Protein AF-A0A2P2IKT9-F1 (afdb_monomer_lite)

Secondary structure (DSSP, 8-state):
--EEEEPPTTSTT-EEEEPPSSHHHHHHHHHHHHHHHHTT-SHHHHHHHHHHHHHTTSS-----GGGS---PPP-----HHHHTTS-HHHHHT-----HHHHHHHHHHHH--

pLDDT: mean 77.77, std 17.7, range [42.5, 97.31]

Organism: Rhizophora mucronata (NCBI:txid61149)

Structure (mmCIF, N/CA/C/O backbone):
data_AF-A0A2P2IKT9-F1
#
_entry.id   AF-A0A2P2IKT9-F1
#
loop_
_atom_site.group_PDB
_atom_site.id
_atom_site.type_symbol
_atom_site.label_atom_id
_atom_site.label_alt_id
_atom_site.label_comp_id
_atom_site.label_asym_id
_atom_site.label_entity_id
_atom_site.label_seq_id
_atom_site.pdbx_PDB_ins_code
_atom_site.Cartn_x
_atom_site.Cartn_y
_atom_site.Cartn_z
_atom_site.occupancy
_atom_site.B_iso_or_equiv
_atom_site.auth_seq_id
_atom_site.auth_comp_id
_atom_site.auth_asym_id
_atom_site.auth_atom_id
_atom_site.pdbx_PDB_model_num
ATOM 1 N N . MET A 1 1 ? 3.582 -5.606 12.890 1.00 46.84 1 MET A N 1
ATOM 2 C CA . MET A 1 1 ? 4.263 -6.629 12.068 1.00 46.84 1 MET A CA 1
ATOM 3 C C . MET A 1 1 ? 3.972 -6.309 10.613 1.00 46.84 1 MET A C 1
ATOM 5 O O . MET A 1 1 ? 2.807 -6.094 10.301 1.00 46.84 1 MET A O 1
ATOM 9 N N . THR A 1 2 ? 5.001 -6.199 9.773 1.00 57.25 2 THR A N 1
ATOM 10 C CA . THR A 1 2 ? 4.856 -5.887 8.343 1.00 57.25 2 THR A CA 1
ATOM 11 C C . THR A 1 2 ? 5.034 -7.172 7.551 1.00 57.25 2 THR A C 1
ATOM 13 O O . THR A 1 2 ? 6.068 -7.821 7.686 1.00 57.25 2 THR A O 1
ATOM 16 N N . ASN A 1 3 ? 4.044 -7.542 6.741 1.00 68.06 3 ASN A N 1
ATOM 17 C CA . ASN A 1 3 ? 4.092 -8.760 5.930 1.00 68.06 3 ASN A CA 1
ATOM 18 C C . ASN A 1 3 ? 4.230 -8.399 4.449 1.00 68.06 3 ASN A C 1
ATOM 20 O O . ASN A 1 3 ? 3.572 -7.472 3.976 1.00 68.06 3 ASN A O 1
ATOM 24 N N . ILE A 1 4 ? 5.071 -9.135 3.718 1.00 63.81 4 ILE A N 1
ATOM 25 C CA . ILE A 1 4 ? 5.294 -8.939 2.281 1.00 63.81 4 ILE A CA 1
ATOM 26 C C . ILE A 1 4 ? 4.675 -10.113 1.523 1.00 63.81 4 ILE A C 1
ATOM 28 O O . ILE A 1 4 ? 5.053 -11.264 1.740 1.00 63.81 4 ILE A O 1
ATOM 32 N N . CYS A 1 5 ? 3.754 -9.828 0.603 1.00 60.28 5 CYS A N 1
ATOM 33 C CA . CYS A 1 5 ? 3.179 -10.829 -0.296 1.00 60.28 5 CYS A CA 1
ATOM 34 C C . CYS A 1 5 ? 3.709 -10.614 -1.719 1.00 60.28 5 CYS A C 1
ATOM 36 O O . CYS A 1 5 ? 3.640 -9.505 -2.253 1.00 60.28 5 CYS A O 1
ATOM 38 N N . ARG A 1 6 ? 4.229 -11.671 -2.355 1.00 60.66 6 ARG A N 1
ATOM 39 C CA . ARG A 1 6 ? 4.636 -11.631 -3.769 1.00 60.66 6 ARG A CA 1
ATOM 40 C C . ARG A 1 6 ? 3.408 -11.771 -4.672 1.00 60.66 6 ARG A C 1
ATOM 42 O O . ARG A 1 6 ? 2.562 -12.629 -4.429 1.00 60.66 6 ARG A O 1
ATOM 49 N N . GLY A 1 7 ? 3.316 -10.941 -5.711 1.00 56.41 7 GLY A N 1
ATOM 50 C CA . GLY A 1 7 ? 2.316 -11.094 -6.768 1.00 56.41 7 GLY A CA 1
ATOM 51 C C . GLY A 1 7 ? 2.558 -12.337 -7.638 1.00 56.41 7 GLY A C 1
ATOM 52 O O . GLY A 1 7 ? 3.581 -13.014 -7.526 1.00 56.41 7 GLY A O 1
ATOM 53 N N . LYS A 1 8 ? 1.611 -12.641 -8.537 1.00 53.19 8 LYS A N 1
ATOM 54 C CA . LYS A 1 8 ? 1.728 -13.737 -9.518 1.00 53.19 8 LYS A CA 1
ATOM 55 C C . LYS A 1 8 ? 2.963 -13.519 -10.410 1.00 53.19 8 LYS A C 1
ATOM 57 O O . LYS A 1 8 ? 3.242 -12.383 -10.782 1.00 53.19 8 LYS A O 1
ATOM 62 N N . ALA A 1 9 ? 3.659 -14.591 -10.802 1.00 46.22 9 ALA A N 1
ATOM 63 C CA . ALA A 1 9 ? 4.920 -14.531 -11.563 1.00 46.22 9 ALA A CA 1
ATOM 64 C C . ALA A 1 9 ? 4.856 -13.711 -12.874 1.00 46.22 9 ALA A C 1
ATOM 66 O O . ALA A 1 9 ? 5.869 -13.182 -13.313 1.00 46.22 9 ALA A O 1
ATOM 67 N N . ALA A 1 10 ? 3.667 -13.552 -13.465 1.00 50.34 10 ALA A N 1
ATOM 68 C CA . ALA A 1 10 ? 3.438 -12.744 -14.666 1.00 50.34 10 ALA A CA 1
ATOM 69 C C . ALA A 1 10 ? 3.323 -11.218 -14.411 1.00 50.34 10 ALA A C 1
ATOM 71 O O . ALA A 1 10 ? 3.292 -10.450 -15.364 1.00 50.34 10 ALA A O 1
ATOM 72 N N . ASN A 1 11 ? 3.273 -10.756 -13.153 1.00 52.78 11 ASN A N 1
ATOM 73 C CA . ASN A 1 11 ? 2.954 -9.364 -12.784 1.00 52.78 11 ASN A CA 1
ATOM 74 C C . ASN A 1 11 ? 4.194 -8.494 -12.478 1.00 52.78 11 ASN A C 1
ATOM 76 O O . ASN A 1 11 ? 4.187 -7.721 -11.515 1.00 52.78 11 ASN A O 1
ATOM 80 N N . HIS A 1 12 ? 5.260 -8.605 -13.276 1.00 54.81 12 HIS A N 1
ATOM 81 C CA . HIS A 1 12 ? 6.394 -7.662 -13.252 1.00 54.81 12 HIS A CA 1
ATOM 82 C C . HIS A 1 12 ? 7.010 -7.403 -11.856 1.00 54.81 12 HIS A C 1
ATOM 84 O O . HIS A 1 12 ? 7.216 -6.255 -11.473 1.00 54.81 12 HIS A O 1
ATOM 90 N N . SER A 1 13 ? 7.284 -8.451 -11.068 1.00 69.44 13 SER A N 1
ATOM 91 C CA . SER A 1 13 ? 7.922 -8.327 -9.739 1.00 69.44 13 SER A CA 1
ATOM 92 C C . SER A 1 13 ? 7.197 -7.392 -8.750 1.00 69.44 13 SER A C 1
ATOM 94 O O . SER A 1 13 ? 7.829 -6.749 -7.915 1.00 69.44 13 SER A O 1
ATOM 96 N N . THR A 1 14 ? 5.862 -7.318 -8.809 1.00 73.81 14 THR A N 1
ATOM 97 C CA . THR A 1 14 ? 5.066 -6.502 -7.873 1.00 73.81 14 THR A CA 1
ATOM 98 C C . THR A 1 14 ? 4.905 -7.196 -6.515 1.00 73.81 14 THR A C 1
ATOM 100 O O . THR A 1 14 ? 4.595 -8.390 -6.443 1.00 73.81 14 THR A O 1
ATOM 103 N N . MET A 1 15 ? 5.067 -6.438 -5.428 1.00 84.31 15 MET A N 1
ATOM 104 C CA . MET A 1 15 ? 4.873 -6.895 -4.047 1.00 84.31 15 MET A CA 1
ATOM 105 C C . MET A 1 15 ? 3.824 -6.045 -3.330 1.00 84.31 15 MET A C 1
ATOM 107 O O . MET A 1 15 ? 3.688 -4.854 -3.602 1.00 84.31 15 MET A O 1
ATOM 111 N N . VAL A 1 16 ? 3.106 -6.659 -2.391 1.00 85.19 16 VAL A N 1
ATOM 112 C CA . VAL A 1 16 ? 2.176 -5.976 -1.485 1.00 85.19 16 VAL A CA 1
ATOM 113 C C . VAL A 1 16 ? 2.807 -5.907 -0.106 1.00 85.19 16 VAL A C 1
ATOM 115 O O . VAL A 1 16 ? 3.275 -6.924 0.409 1.00 85.19 16 VAL A O 1
ATOM 118 N N . VAL A 1 17 ? 2.800 -4.716 0.487 1.00 88.62 17 VAL A N 1
ATOM 119 C CA . VAL A 1 17 ? 3.255 -4.482 1.858 1.00 88.62 17 VAL A CA 1
ATOM 120 C C . VAL A 1 17 ? 2.028 -4.294 2.742 1.00 88.62 17 VAL A C 1
ATOM 122 O O . VAL A 1 17 ? 1.289 -3.325 2.584 1.00 88.62 17 VAL A O 1
ATOM 125 N N . ASN A 1 18 ? 1.818 -5.222 3.671 1.00 87.88 18 ASN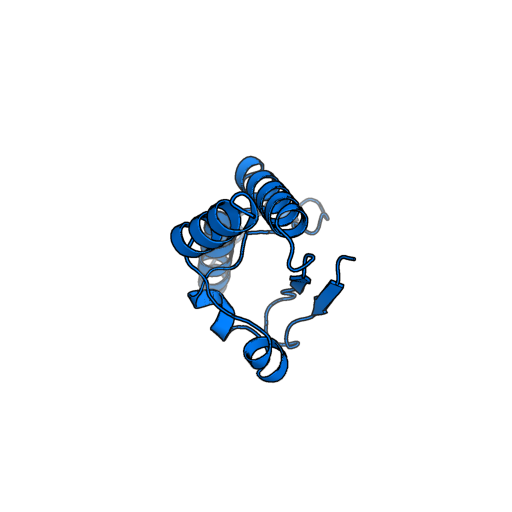 A N 1
ATOM 126 C CA . ASN A 1 18 ? 0.717 -5.174 4.625 1.00 87.88 18 ASN A CA 1
ATOM 127 C C . ASN A 1 18 ? 1.195 -4.550 5.936 1.00 87.88 18 ASN A C 1
ATOM 129 O O . ASN A 1 18 ? 2.114 -5.068 6.576 1.00 87.88 18 ASN A O 1
ATOM 133 N N . PHE A 1 19 ? 0.542 -3.463 6.337 1.00 90.62 19 PHE A N 1
ATOM 134 C CA . PHE A 1 19 ? 0.727 -2.806 7.631 1.00 90.62 19 PHE A CA 1
ATOM 135 C C . PHE A 1 19 ? -0.297 -3.326 8.648 1.00 90.62 19 PHE A C 1
ATOM 137 O O . PHE A 1 19 ? -1.262 -3.999 8.283 1.00 90.62 19 PHE A O 1
ATOM 144 N N . SER A 1 20 ? -0.102 -3.026 9.936 1.00 90.44 20 SER A N 1
ATOM 145 C CA . SER A 1 20 ? -1.112 -3.346 10.950 1.00 90.44 20 SER A CA 1
ATOM 146 C C . SER A 1 20 ? -2.426 -2.618 10.655 1.00 90.44 20 SER A C 1
ATOM 148 O O . SER A 1 20 ? -2.416 -1.457 10.254 1.00 90.44 20 SER A O 1
ATOM 150 N N . GLY A 1 21 ? -3.564 -3.276 10.899 1.00 88.00 21 GLY A N 1
ATOM 151 C CA . GLY A 1 21 ? -4.908 -2.693 10.763 1.00 88.00 21 GLY A CA 1
ATOM 152 C C . GLY A 1 21 ? -5.251 -1.681 11.864 1.00 88.00 21 GLY A C 1
ATOM 153 O O . GLY A 1 21 ? -6.329 -1.740 12.441 1.00 88.00 21 GLY A O 1
ATOM 154 N N . THR A 1 22 ? -4.310 -0.802 12.204 1.00 90.50 22 THR A N 1
ATOM 155 C CA . THR A 1 22 ? -4.382 0.208 13.267 1.00 90.50 22 THR A CA 1
ATOM 156 C C . THR A 1 22 ? -4.101 1.593 12.684 1.00 90.50 22 THR A C 1
ATOM 158 O O . THR A 1 22 ? -3.478 1.704 11.627 1.00 90.50 22 THR A O 1
ATOM 161 N N . PHE A 1 23 ? -4.470 2.669 13.389 1.00 90.25 23 PHE A N 1
ATOM 162 C CA . PHE A 1 23 ? -4.120 4.036 12.964 1.00 90.25 23 PHE A CA 1
ATOM 163 C C . PHE A 1 23 ? -2.608 4.244 12.825 1.00 90.25 23 PHE A C 1
ATOM 165 O O . PHE A 1 23 ? -2.155 4.878 11.876 1.00 90.25 23 PHE A O 1
ATOM 172 N N . SER A 1 24 ? -1.815 3.643 13.715 1.00 91.62 24 SER A N 1
ATOM 173 C CA . SER A 1 24 ? -0.354 3.639 13.593 1.00 91.62 24 SER A CA 1
ATOM 174 C C . SER A 1 24 ? 0.127 2.930 12.324 1.00 91.62 24 SER A C 1
ATOM 176 O O . SER A 1 24 ? 1.032 3.421 11.658 1.00 91.62 24 SER A O 1
ATOM 178 N N . GLY A 1 25 ? -0.502 1.816 11.939 1.00 93.69 25 GLY A N 1
ATOM 179 C CA . GLY A 1 25 ? -0.172 1.119 10.697 1.00 93.69 25 GLY A CA 1
ATOM 180 C C . GLY A 1 25 ? -0.515 1.939 9.455 1.00 93.69 25 GLY A C 1
ATOM 181 O O . GLY A 1 25 ? 0.270 1.962 8.508 1.00 93.69 25 GLY A O 1
ATOM 182 N N . LEU A 1 26 ? -1.632 2.673 9.480 1.00 93.12 26 LEU A N 1
ATOM 183 C CA . LEU A 1 26 ? -1.981 3.619 8.420 1.00 93.12 26 LEU A CA 1
ATOM 184 C C . LEU A 1 26 ? -0.960 4.761 8.316 1.00 93.12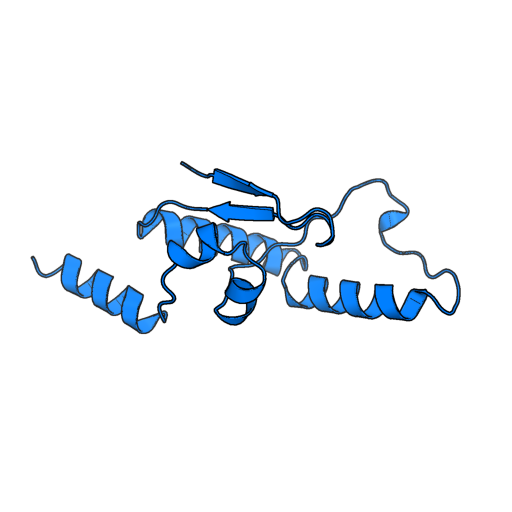 26 LEU A C 1
ATOM 186 O O . LEU A 1 26 ? -0.520 5.080 7.214 1.00 93.12 26 LEU A O 1
ATOM 190 N N . LEU A 1 27 ? -0.532 5.337 9.444 1.00 94.38 27 LEU A N 1
ATOM 191 C CA . LEU A 1 27 ? 0.472 6.403 9.460 1.00 94.38 27 LEU A CA 1
ATOM 192 C C . LEU A 1 27 ? 1.808 5.942 8.854 1.00 94.38 27 LEU A C 1
ATOM 194 O O . LEU A 1 27 ? 2.417 6.662 8.062 1.00 94.38 27 LEU A O 1
ATOM 198 N N . GLU A 1 28 ? 2.247 4.726 9.182 1.00 96.75 28 GLU A N 1
ATOM 199 C CA . GLU A 1 28 ? 3.453 4.128 8.601 1.00 96.75 28 GLU A CA 1
ATOM 200 C C . GLU A 1 28 ? 3.304 3.892 7.089 1.00 96.75 28 GLU A C 1
ATOM 202 O O . GLU A 1 28 ? 4.228 4.188 6.323 1.00 96.75 28 GLU A O 1
ATOM 207 N N . ALA A 1 29 ? 2.131 3.432 6.639 1.00 95.38 29 ALA A N 1
ATOM 208 C CA . ALA A 1 29 ? 1.823 3.265 5.220 1.00 95.38 29 ALA A CA 1
ATOM 209 C C . ALA A 1 29 ? 1.862 4.605 4.463 1.00 95.38 29 ALA A C 1
ATOM 211 O O . ALA A 1 29 ? 2.460 4.704 3.388 1.00 95.38 29 ALA A O 1
ATOM 212 N N . GLU A 1 30 ? 1.287 5.661 5.043 1.00 95.62 30 GLU A N 1
ATOM 213 C CA . GLU A 1 30 ? 1.346 7.013 4.487 1.00 95.62 30 GLU A CA 1
ATOM 214 C C . GLU A 1 30 ? 2.771 7.568 4.455 1.00 95.62 30 GLU A C 1
ATOM 216 O O . GLU A 1 30 ? 3.153 8.213 3.476 1.00 95.62 30 GLU A O 1
ATOM 221 N N . ARG A 1 31 ? 3.578 7.321 5.497 1.00 97.12 31 ARG A N 1
ATOM 222 C CA . ARG A 1 31 ? 4.985 7.743 5.529 1.00 97.12 31 ARG A CA 1
ATOM 223 C C . ARG A 1 31 ? 5.769 7.092 4.396 1.00 97.12 31 ARG A C 1
ATOM 225 O O . ARG A 1 31 ? 6.501 7.787 3.691 1.00 97.12 31 ARG A O 1
ATOM 232 N N . LEU A 1 32 ? 5.591 5.785 4.191 1.00 96.50 32 LEU A N 1
ATOM 233 C CA . LEU A 1 32 ? 6.247 5.067 3.100 1.00 96.50 32 LEU A CA 1
ATOM 234 C C . LEU A 1 32 ? 5.800 5.600 1.732 1.00 96.50 32 LEU A C 1
ATOM 236 O O . LEU A 1 32 ? 6.632 5.848 0.863 1.00 96.50 32 LEU A O 1
ATOM 240 N N . HIS A 1 33 ? 4.503 5.847 1.549 1.00 96.69 33 HIS A N 1
ATOM 241 C CA . HIS A 1 33 ? 3.984 6.447 0.322 1.00 96.69 33 HIS A CA 1
ATOM 242 C C . HIS A 1 33 ? 4.604 7.823 0.034 1.00 96.69 33 HIS A C 1
ATOM 244 O O . HIS A 1 33 ? 5.097 8.053 -1.072 1.00 96.69 33 HIS A O 1
ATOM 250 N N . LYS A 1 34 ? 4.624 8.718 1.031 1.00 97.31 34 LYS A N 1
ATOM 251 C CA . LYS A 1 34 ? 5.225 10.057 0.917 1.00 97.31 34 LYS A CA 1
ATOM 252 C C . LYS A 1 34 ? 6.710 9.975 0.572 1.00 97.31 34 LYS A C 1
ATOM 254 O O . LYS A 1 34 ? 7.172 10.753 -0.256 1.00 97.31 34 LYS A O 1
ATOM 259 N N . HIS A 1 35 ? 7.436 9.015 1.147 1.00 97.06 35 HIS A N 1
ATOM 260 C CA . HIS A 1 35 ? 8.841 8.781 0.824 1.00 97.06 35 HIS A CA 1
ATOM 261 C C . HIS A 1 35 ? 9.043 8.468 -0.666 1.00 97.06 35 HIS A C 1
ATOM 263 O O . HIS A 1 35 ? 9.865 9.110 -1.315 1.00 97.06 35 HIS A O 1
ATOM 269 N N . TYR A 1 36 ? 8.269 7.547 -1.244 1.00 96.56 36 TYR A N 1
ATOM 270 C CA . TYR A 1 36 ? 8.389 7.235 -2.672 1.00 96.56 36 TYR A CA 1
ATOM 271 C C . TYR A 1 36 ? 7.992 8.405 -3.577 1.00 96.56 36 TYR A C 1
ATOM 273 O O . TYR A 1 36 ? 8.694 8.690 -4.547 1.00 96.56 36 TYR A O 1
ATOM 281 N N . VAL A 1 37 ? 6.914 9.122 -3.248 1.00 96.06 37 VAL A N 1
ATOM 282 C CA . VAL A 1 37 ? 6.490 10.309 -4.012 1.00 96.06 37 VAL A CA 1
ATOM 283 C C . VAL A 1 37 ? 7.561 11.403 -3.973 1.00 96.06 37 VAL A C 1
ATOM 285 O O . VAL A 1 37 ? 7.912 11.946 -5.018 1.00 96.06 37 VAL A O 1
ATOM 288 N N . ALA A 1 38 ? 8.143 11.684 -2.803 1.00 96.12 38 ALA A N 1
ATOM 289 C CA . ALA A 1 38 ? 9.192 12.695 -2.650 1.00 96.12 38 ALA A CA 1
ATOM 290 C C . ALA A 1 38 ? 10.448 12.383 -3.483 1.00 96.12 38 ALA A C 1
ATOM 292 O O . ALA A 1 38 ? 11.110 13.296 -3.972 1.00 96.12 38 ALA A O 1
ATOM 293 N N . ASN A 1 39 ? 10.744 11.098 -3.694 1.00 94.75 39 ASN A N 1
ATOM 294 C CA . ASN A 1 39 ? 11.879 10.642 -4.493 1.00 94.75 39 ASN A CA 1
ATOM 295 C C . ASN A 1 39 ? 11.561 10.472 -5.990 1.00 94.75 39 ASN A C 1
ATOM 297 O O . ASN A 1 39 ? 12.413 9.988 -6.729 1.00 94.75 39 ASN A O 1
ATOM 301 N N . LYS A 1 40 ? 10.367 10.867 -6.465 1.00 95.19 40 LYS A N 1
ATOM 302 C CA . LYS A 1 40 ? 9.908 10.636 -7.855 1.00 95.19 40 LYS A CA 1
ATOM 303 C C . LYS A 1 40 ? 9.885 9.149 -8.229 1.00 95.19 40 LYS A C 1
ATOM 305 O O . LYS A 1 40 ? 10.166 8.758 -9.360 1.00 95.19 40 LYS A O 1
ATOM 310 N N . LEU A 1 41 ? 9.555 8.312 -7.253 1.00 94.31 41 LEU A N 1
ATOM 311 C CA . LEU A 1 41 ? 9.420 6.861 -7.376 1.00 94.31 41 LEU A CA 1
ATOM 312 C C . LEU A 1 41 ? 7.989 6.419 -7.030 1.00 94.31 41 LEU A C 1
ATOM 314 O O . LEU A 1 41 ? 7.761 5.307 -6.553 1.00 94.31 41 LEU A O 1
ATOM 318 N N . GLY A 1 42 ? 7.018 7.310 -7.244 1.00 94.00 42 GLY A N 1
ATOM 319 C CA . GLY A 1 42 ? 5.608 7.089 -6.967 1.00 94.00 42 GLY A CA 1
ATOM 320 C C . GLY A 1 42 ? 4.865 6.373 -8.098 1.00 94.00 42 GLY A C 1
ATOM 321 O O . GLY A 1 42 ? 5.433 5.875 -9.074 1.00 94.00 42 GLY A O 1
ATOM 322 N N . ARG A 1 43 ? 3.533 6.328 -7.963 1.00 92.12 43 ARG A N 1
ATOM 323 C CA . ARG A 1 43 ? 2.634 5.684 -8.935 1.00 92.12 43 ARG A CA 1
ATOM 324 C C . ARG A 1 43 ? 2.728 6.314 -10.326 1.00 92.12 43 ARG A C 1
ATOM 326 O O . ARG A 1 43 ? 2.719 5.582 -11.311 1.00 92.12 43 ARG A O 1
ATOM 333 N N . ALA A 1 44 ? 2.778 7.644 -10.411 1.00 92.25 44 ALA A N 1
ATOM 334 C CA . ALA A 1 44 ? 2.775 8.359 -11.687 1.00 92.25 44 ALA A CA 1
ATOM 335 C C . ALA A 1 44 ? 4.026 8.016 -12.510 1.00 92.25 44 ALA A C 1
ATOM 337 O O . ALA A 1 44 ? 3.956 7.770 -13.714 1.00 92.25 44 ALA A O 1
ATOM 338 N N . GLU A 1 45 ? 5.167 7.923 -11.836 1.00 91.94 45 GLU A N 1
ATOM 339 C CA . GLU A 1 45 ? 6.455 7.589 -12.424 1.00 91.94 45 GLU A CA 1
ATOM 340 C C . GLU A 1 45 ? 6.515 6.117 -12.820 1.00 91.94 45 GLU A C 1
ATOM 342 O O . GLU A 1 45 ? 6.959 5.804 -13.926 1.00 91.94 45 GLU A O 1
ATOM 347 N N . PHE A 1 46 ? 5.971 5.226 -11.984 1.00 87.69 46 PH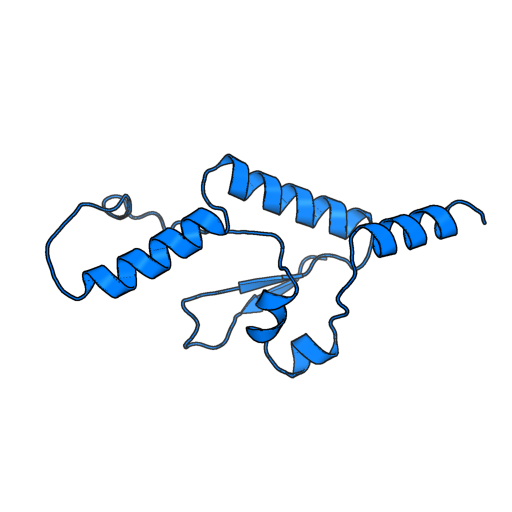E A N 1
ATOM 348 C CA . PHE A 1 46 ? 5.807 3.816 -12.329 1.00 87.69 46 PHE A CA 1
ATOM 349 C C . PHE A 1 46 ? 4.940 3.623 -13.583 1.00 87.69 46 PHE A C 1
ATOM 351 O O . PHE A 1 46 ? 5.311 2.882 -14.493 1.00 87.69 46 PHE A O 1
ATOM 358 N N . GLN A 1 47 ? 3.804 4.321 -13.674 1.00 87.25 47 GLN A N 1
ATOM 359 C CA . GLN A 1 47 ? 2.913 4.247 -14.834 1.00 87.25 47 GLN A CA 1
ATOM 360 C C . GLN A 1 47 ? 3.585 4.780 -16.102 1.00 87.25 47 GLN A C 1
ATOM 362 O O . GLN A 1 47 ? 3.529 4.123 -17.140 1.00 87.25 47 GLN A O 1
ATOM 367 N N . LYS A 1 48 ? 4.280 5.922 -16.023 1.00 85.88 48 LYS A N 1
ATOM 368 C CA . LYS A 1 48 ? 5.039 6.475 -17.153 1.00 85.88 48 LYS A CA 1
ATOM 369 C C . LYS A 1 48 ? 6.124 5.509 -17.629 1.00 85.88 48 LYS A C 1
ATOM 371 O O . LYS A 1 48 ? 6.274 5.307 -18.832 1.00 85.88 48 LYS A O 1
ATOM 376 N N . PHE A 1 49 ? 6.854 4.889 -16.702 1.00 80.56 49 PHE A N 1
ATOM 377 C CA . PHE A 1 49 ? 7.856 3.879 -17.034 1.00 80.56 49 PHE A CA 1
ATOM 378 C C . PHE A 1 49 ? 7.228 2.663 -17.722 1.00 80.56 49 PHE A C 1
ATOM 380 O O . PHE A 1 49 ? 7.712 2.247 -18.771 1.00 80.56 49 PHE A O 1
ATOM 387 N N . SER A 1 50 ? 6.131 2.133 -17.177 1.00 73.56 50 SER A N 1
ATOM 388 C CA . SER A 1 50 ? 5.443 0.966 -17.736 1.00 73.56 50 SER A CA 1
ATOM 389 C C . SER A 1 50 ? 4.854 1.226 -19.127 1.00 73.56 50 SER A C 1
ATOM 391 O O . SER A 1 50 ? 4.848 0.327 -19.963 1.00 73.56 50 SER A O 1
ATOM 393 N N . LEU A 1 51 ? 4.358 2.439 -19.390 1.00 73.31 51 LEU A N 1
ATOM 394 C CA . LEU A 1 51 ? 3.865 2.832 -20.714 1.00 73.31 51 LEU A CA 1
ATOM 395 C C . LEU A 1 51 ? 5.023 2.943 -21.710 1.00 73.31 51 LEU A C 1
ATOM 397 O O . LEU A 1 51 ? 4.988 2.342 -22.783 1.00 73.31 51 LEU A O 1
ATOM 401 N N . ASN A 1 52 ? 6.092 3.641 -21.325 1.00 67.88 52 ASN A N 1
ATOM 402 C CA . ASN A 1 52 ? 7.264 3.809 -22.175 1.00 67.88 52 ASN A CA 1
ATOM 403 C C . ASN A 1 52 ? 7.953 2.472 -22.476 1.00 67.88 52 ASN A C 1
ATOM 405 O O . ASN A 1 52 ? 8.376 2.256 -23.606 1.00 67.88 52 ASN A O 1
ATOM 409 N N . SER A 1 53 ? 8.052 1.553 -21.513 1.00 62.00 53 SER A N 1
ATOM 410 C CA . SER A 1 53 ? 8.666 0.240 -21.742 1.00 62.00 53 SER A CA 1
ATOM 411 C C . SER A 1 53 ? 7.880 -0.599 -22.754 1.00 62.00 53 SER A C 1
ATOM 413 O O . SER A 1 53 ? 8.496 -1.261 -23.586 1.00 62.00 53 SER A O 1
ATOM 415 N N . SER A 1 54 ? 6.545 -0.511 -22.759 1.00 56.66 54 SER A N 1
ATOM 416 C CA . SER A 1 54 ? 5.713 -1.182 -23.767 1.00 56.66 54 SER A CA 1
ATOM 417 C C . SER A 1 54 ? 5.903 -0.611 -25.183 1.00 56.66 54 SER A C 1
ATOM 419 O O . SER A 1 54 ? 5.954 -1.373 -26.150 1.00 56.66 54 SER A O 1
ATOM 421 N N . MET A 1 55 ? 6.123 0.706 -25.306 1.00 53.16 55 MET A N 1
ATOM 422 C CA . MET A 1 55 ? 6.432 1.385 -26.576 1.00 53.16 55 MET A CA 1
ATOM 423 C C . MET A 1 55 ? 7.867 1.145 -27.074 1.00 53.16 55 MET A C 1
ATOM 425 O O . MET A 1 55 ? 8.115 1.119 -28.278 1.00 53.16 55 MET A O 1
ATOM 429 N N . ARG A 1 56 ? 8.828 0.934 -26.167 1.00 50.03 56 ARG A N 1
ATOM 430 C CA . ARG A 1 56 ? 10.250 0.718 -26.500 1.00 50.03 56 ARG A CA 1
ATOM 431 C C . ARG A 1 56 ? 10.564 -0.635 -27.139 1.00 50.03 56 ARG A C 1
ATOM 433 O O . ARG A 1 56 ? 11.712 -0.873 -27.500 1.00 50.03 56 ARG A O 1
ATOM 440 N N . SER A 1 57 ? 9.564 -1.488 -27.343 1.00 50.44 57 SER A N 1
ATOM 441 C CA . SER A 1 57 ? 9.696 -2.687 -28.176 1.00 50.44 57 SER A CA 1
ATOM 442 C C . SER A 1 57 ? 9.924 -2.375 -29.666 1.00 50.44 57 SER A C 1
ATOM 444 O O . SER A 1 57 ? 10.226 -3.296 -30.416 1.00 50.44 57 SER A O 1
ATOM 446 N N . SER A 1 58 ? 9.799 -1.108 -30.101 1.00 50.41 58 SER A N 1
ATOM 447 C CA . SER A 1 58 ? 9.818 -0.754 -31.530 1.00 50.41 58 SER A CA 1
ATOM 448 C C . SER A 1 58 ? 10.957 0.152 -32.021 1.00 50.41 58 SER A C 1
ATOM 450 O O . SER A 1 58 ? 11.173 0.163 -33.226 1.00 50.41 58 SER A O 1
ATOM 452 N N . GLN A 1 59 ? 11.717 0.883 -31.190 1.00 43.28 59 GLN A N 1
ATOM 453 C CA . GLN A 1 59 ? 12.892 1.626 -31.694 1.00 43.28 59 GLN A CA 1
ATOM 454 C C . GLN A 1 59 ? 13.815 2.184 -30.597 1.00 43.28 59 GLN A C 1
ATOM 456 O O . GLN A 1 59 ? 13.369 2.827 -29.651 1.00 43.28 59 GLN A O 1
ATOM 461 N N . GLU A 1 60 ? 15.105 1.911 -30.805 1.00 44.59 60 GLU A N 1
ATOM 462 C CA . GLU A 1 60 ? 16.338 2.591 -30.387 1.00 44.59 60 GLU A CA 1
ATOM 463 C C . GLU A 1 60 ? 16.600 3.043 -28.933 1.00 44.59 60 GLU A C 1
ATOM 465 O O . GLU A 1 60 ? 15.789 3.530 -28.145 1.00 44.59 60 GLU A O 1
ATOM 470 N N . THR A 1 61 ? 17.871 2.842 -28.603 1.00 47.38 61 THR A N 1
ATOM 471 C CA . THR A 1 61 ? 18.632 3.163 -27.402 1.00 47.38 61 THR A CA 1
ATOM 472 C C . THR A 1 61 ? 18.472 4.614 -26.951 1.00 47.38 61 THR A C 1
ATOM 474 O O . THR A 1 61 ? 19.196 5.500 -27.390 1.00 47.38 61 THR A O 1
ATOM 477 N N . GLN A 1 62 ? 17.591 4.851 -25.981 1.00 42.50 62 GLN A N 1
ATOM 478 C CA . GLN A 1 62 ? 17.777 5.944 -25.030 1.00 42.50 62 GLN A CA 1
ATOM 479 C C . GLN A 1 62 ? 18.126 5.377 -23.659 1.00 42.50 62 GLN A C 1
ATOM 481 O O . GLN A 1 62 ? 17.418 4.528 -23.101 1.00 42.50 62 GLN A O 1
ATOM 486 N N . SER A 1 63 ? 19.274 5.825 -23.171 1.00 45.22 63 SER A N 1
ATOM 487 C CA . SER A 1 63 ? 19.903 5.479 -21.908 1.00 45.22 63 SER A CA 1
ATOM 488 C C . SER A 1 63 ? 18.928 5.743 -20.765 1.00 45.22 63 SER A C 1
ATOM 490 O O . SER A 1 63 ? 18.626 6.882 -20.413 1.00 45.22 63 SER A O 1
A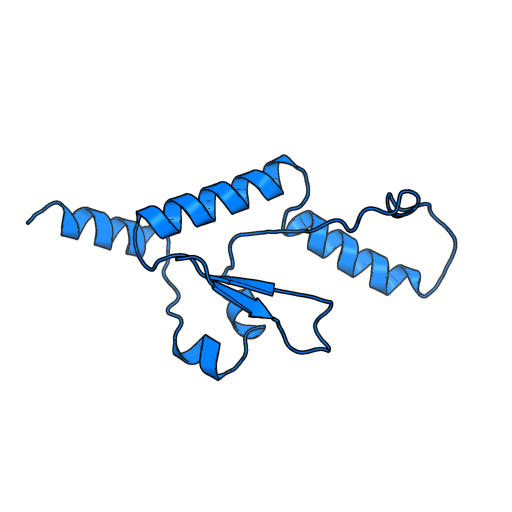TOM 492 N N . THR A 1 64 ? 18.376 4.672 -20.209 1.00 47.47 64 THR A N 1
ATOM 493 C CA . THR A 1 64 ? 17.673 4.721 -18.929 1.00 47.47 64 THR A CA 1
ATOM 494 C C . THR A 1 64 ? 18.696 4.846 -17.800 1.00 47.47 64 THR A C 1
ATOM 496 O O . THR A 1 64 ? 19.826 4.391 -17.967 1.00 47.47 64 THR A O 1
ATOM 499 N N . PRO A 1 65 ? 18.308 5.346 -16.615 1.00 47.47 65 PRO A N 1
ATOM 500 C CA . PRO A 1 65 ? 19.156 5.325 -15.414 1.00 47.47 65 PRO A CA 1
ATOM 501 C C . PRO A 1 65 ? 19.726 3.935 -15.057 1.00 47.47 65 PRO A C 1
ATOM 503 O O . PRO A 1 65 ? 20.653 3.841 -14.263 1.00 47.47 65 PRO A O 1
ATOM 506 N N . ALA A 1 66 ? 19.194 2.874 -15.676 1.00 46.62 66 ALA A N 1
ATOM 507 C CA . ALA A 1 66 ? 19.648 1.487 -15.611 1.00 46.62 66 ALA A CA 1
ATOM 508 C C . ALA A 1 66 ? 21.067 1.218 -16.157 1.00 46.62 66 ALA A C 1
ATOM 510 O O . ALA A 1 66 ? 21.524 0.084 -16.066 1.00 46.62 66 ALA A O 1
ATOM 511 N N . ASP A 1 67 ? 21.775 2.219 -16.692 1.00 45.56 67 ASP A N 1
ATOM 512 C CA . ASP A 1 67 ? 23.210 2.090 -17.014 1.00 45.56 67 ASP A CA 1
ATOM 513 C C . ASP A 1 67 ? 24.104 2.085 -15.751 1.00 45.56 67 ASP A C 1
ATOM 515 O O . ASP A 1 67 ? 25.322 1.936 -15.804 1.00 45.56 67 ASP A O 1
ATOM 519 N N . LYS A 1 68 ? 23.490 2.216 -14.570 1.00 45.75 68 LYS A N 1
ATOM 520 C CA . LYS A 1 68 ? 24.087 1.900 -13.272 1.00 45.75 68 LYS A CA 1
ATOM 521 C C . LYS A 1 68 ? 23.242 0.796 -12.648 1.00 45.75 68 LYS A C 1
ATOM 523 O O . LYS A 1 68 ? 22.035 0.962 -12.525 1.00 45.75 68 LYS A O 1
ATOM 528 N N . GLY A 1 69 ? 23.864 -0.334 -12.308 1.00 49.00 69 GLY A N 1
ATOM 529 C CA . GLY A 1 69 ? 23.235 -1.604 -11.912 1.00 49.00 69 GLY A CA 1
ATOM 530 C C . GLY A 1 69 ? 22.401 -1.622 -10.619 1.00 49.00 69 GLY A C 1
ATOM 531 O O . GLY A 1 69 ? 22.449 -2.606 -9.887 1.00 49.00 69 GLY A O 1
ATOM 532 N N . GLU A 1 70 ? 21.634 -0.575 -10.325 1.00 57.91 70 GLU A N 1
ATOM 533 C CA . GLU A 1 70 ? 20.730 -0.489 -9.182 1.00 57.91 70 GLU A CA 1
ATOM 534 C C . GLU A 1 70 ? 19.286 -0.786 -9.613 1.00 57.91 70 GLU A C 1
ATOM 536 O O . GLU A 1 70 ? 18.700 -0.111 -10.463 1.00 57.91 70 GLU A O 1
ATOM 541 N N . SER A 1 71 ? 18.682 -1.813 -9.012 1.00 71.06 71 SER A N 1
ATOM 542 C CA . SER A 1 71 ? 17.260 -2.108 -9.184 1.00 71.06 71 SER A CA 1
ATOM 543 C C . SER A 1 71 ? 16.417 -1.025 -8.501 1.00 71.06 71 SER A C 1
ATOM 545 O O . SER A 1 71 ? 16.318 -0.994 -7.274 1.00 71.06 71 SER A O 1
ATOM 547 N N . ILE A 1 72 ? 15.801 -0.142 -9.287 1.00 82.12 72 ILE A N 1
ATOM 548 C CA . ILE A 1 72 ? 14.917 0.913 -8.778 1.00 82.12 72 ILE A CA 1
ATOM 549 C C . ILE A 1 72 ? 13.575 0.305 -8.354 1.00 82.12 72 ILE A C 1
ATOM 551 O O . ILE A 1 72 ? 12.923 -0.389 -9.137 1.00 82.12 72 ILE A O 1
ATOM 555 N N . LEU A 1 73 ? 13.138 0.604 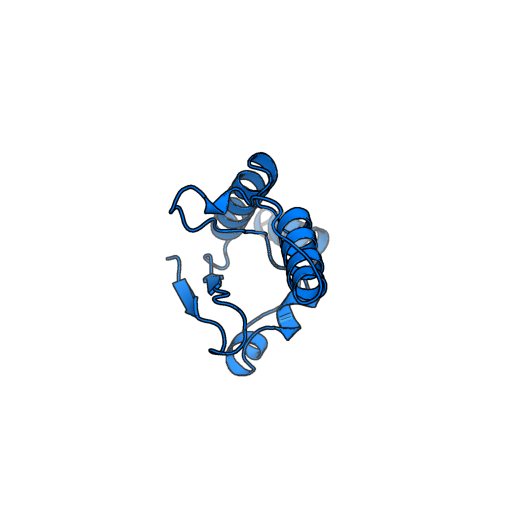-7.128 1.00 88.81 73 LEU A N 1
ATOM 556 C CA . LEU A 1 73 ? 11.821 0.222 -6.623 1.00 88.81 73 LEU A CA 1
ATOM 557 C C . LEU A 1 73 ? 10.876 1.427 -6.640 1.00 88.81 73 LEU A C 1
ATOM 559 O O . LEU A 1 73 ? 11.208 2.492 -6.125 1.00 88.81 73 LEU A O 1
ATOM 563 N N . TYR A 1 74 ? 9.681 1.225 -7.187 1.00 91.56 74 TYR A N 1
ATOM 564 C CA . TYR A 1 74 ? 8.586 2.188 -7.129 1.00 91.56 74 TYR A CA 1
ATOM 565 C C . TYR A 1 74 ? 7.586 1.770 -6.052 1.00 91.56 74 TYR A C 1
ATOM 567 O O . TYR A 1 74 ? 7.329 0.577 -5.877 1.00 91.56 74 TYR A O 1
ATOM 575 N N . GLY A 1 75 ? 6.989 2.736 -5.355 1.00 93.00 75 GLY A N 1
ATOM 576 C CA . GLY A 1 75 ? 6.060 2.456 -4.263 1.00 93.00 75 GLY A CA 1
ATOM 577 C C . GLY A 1 75 ? 4.973 3.512 -4.106 1.00 93.00 75 GLY A C 1
ATOM 578 O O . GLY A 1 75 ? 5.159 4.694 -4.386 1.00 93.00 75 GLY A O 1
ATOM 579 N N . TYR A 1 76 ? 3.788 3.081 -3.685 1.00 95.12 76 TYR A N 1
ATOM 580 C CA . TYR A 1 76 ? 2.640 3.957 -3.469 1.00 95.12 76 TYR A CA 1
ATOM 581 C C . TYR A 1 76 ? 1.611 3.295 -2.548 1.00 95.12 76 TYR A C 1
ATOM 583 O O . TYR A 1 76 ? 1.590 2.072 -2.412 1.00 95.12 76 TYR A O 1
ATOM 591 N N . LEU A 1 77 ? 0.754 4.107 -1.921 1.00 94.69 77 LEU A N 1
ATOM 592 C CA . LEU A 1 77 ? -0.390 3.601 -1.168 1.00 94.69 77 LEU A CA 1
ATOM 593 C C . LEU A 1 77 ? -1.439 3.052 -2.144 1.00 94.69 77 LEU A C 1
ATOM 595 O O . LEU A 1 77 ? -1.835 3.749 -3.081 1.00 94.69 77 LEU A O 1
ATOM 599 N N . GLY A 1 78 ? -1.871 1.807 -1.936 1.00 90.88 78 GLY A N 1
ATOM 600 C CA . GLY A 1 78 ? -2.860 1.159 -2.797 1.00 90.88 78 GLY A CA 1
ATOM 601 C C . GLY A 1 78 ? -4.212 1.873 -2.765 1.00 90.88 78 GLY A C 1
ATOM 602 O O . GLY A 1 78 ? -4.680 2.276 -1.702 1.00 90.88 78 GLY A O 1
ATOM 603 N N . ILE A 1 79 ? -4.848 2.007 -3.930 1.00 91.75 79 ILE A N 1
ATOM 604 C CA . ILE A 1 79 ? -6.218 2.529 -4.063 1.00 91.75 79 ILE A CA 1
ATOM 605 C C . ILE A 1 79 ? -7.176 1.413 -4.490 1.00 91.75 79 ILE A C 1
ATOM 607 O O . ILE A 1 79 ? -6.748 0.314 -4.840 1.00 91.75 79 ILE A O 1
ATOM 611 N N . ALA A 1 80 ? -8.479 1.707 -4.527 1.00 90.81 80 ALA A N 1
ATOM 612 C CA . ALA A 1 80 ? -9.514 0.740 -4.907 1.00 90.81 80 ALA A CA 1
ATOM 613 C C . ALA A 1 80 ? -9.203 0.004 -6.228 1.00 90.81 80 ALA A C 1
ATOM 615 O O . ALA A 1 80 ? -9.304 -1.216 -6.287 1.00 90.81 80 ALA A O 1
ATOM 616 N N . GLY A 1 81 ? -8.725 0.719 -7.253 1.00 88.19 81 GLY A N 1
ATOM 617 C CA . GLY A 1 81 ? -8.357 0.125 -8.546 1.00 88.19 81 GLY A CA 1
ATOM 618 C C . GLY A 1 81 ? -7.130 -0.799 -8.525 1.00 88.19 81 GLY A C 1
ATOM 619 O O . GLY A 1 81 ? -6.859 -1.480 -9.510 1.00 88.19 81 GLY A O 1
ATOM 620 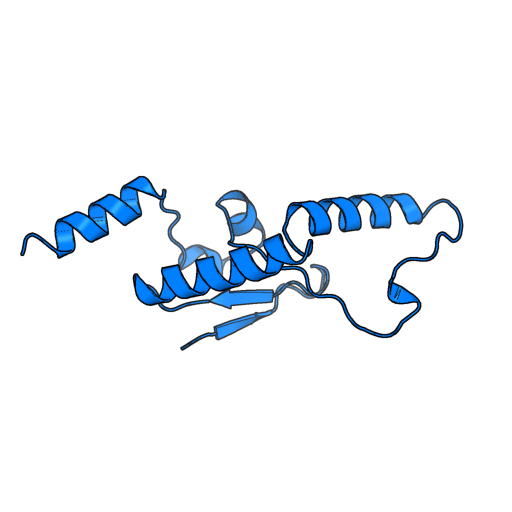N N . ASP A 1 82 ? -6.362 -0.842 -7.435 1.00 87.06 82 ASP A N 1
ATOM 621 C CA . ASP A 1 82 ? -5.254 -1.792 -7.283 1.00 87.06 82 ASP A CA 1
ATOM 622 C C . ASP A 1 82 ? -5.691 -3.096 -6.621 1.00 87.06 82 ASP A C 1
ATOM 624 O O . ASP A 1 82 ? -4.997 -4.104 -6.760 1.00 87.06 82 ASP A O 1
ATOM 628 N N . LEU A 1 83 ? -6.860 -3.107 -5.966 1.00 85.88 83 LEU A N 1
ATOM 629 C CA . LEU A 1 83 ? -7.430 -4.313 -5.373 1.00 85.88 83 LEU A CA 1
ATOM 630 C C . LEU A 1 83 ? -7.591 -5.409 -6.428 1.00 85.88 83 LEU A C 1
ATOM 632 O O . LEU A 1 83 ? -7.347 -6.579 -6.143 1.00 85.88 83 LEU A O 1
ATOM 636 N N . ASP A 1 84 ? -7.897 -5.029 -7.673 1.00 84.38 84 ASP A N 1
ATOM 637 C CA . ASP A 1 84 ? -8.072 -5.974 -8.769 1.00 84.38 84 ASP A CA 1
ATOM 638 C C . ASP A 1 84 ? -6.821 -6.770 -9.135 1.00 84.38 84 ASP A C 1
ATOM 640 O O . ASP A 1 84 ? -6.932 -7.886 -9.648 1.00 84.38 84 ASP A O 1
ATOM 644 N N . LYS A 1 85 ? -5.645 -6.245 -8.786 1.00 81.38 85 LYS A N 1
ATOM 645 C CA . LYS A 1 85 ? -4.341 -6.853 -9.063 1.00 81.38 85 LYS A CA 1
ATOM 646 C C . LYS A 1 85 ? -3.949 -7.912 -8.029 1.00 81.38 85 LYS A C 1
ATOM 648 O O . LYS A 1 85 ? -2.976 -8.637 -8.243 1.00 81.38 85 LYS A O 1
ATOM 653 N N . LEU A 1 86 ? -4.673 -7.993 -6.909 1.00 80.62 86 LEU A N 1
ATOM 654 C CA . LEU A 1 86 ? -4.394 -8.940 -5.831 1.00 80.62 86 LEU A CA 1
ATOM 655 C C . LEU A 1 86 ? -4.950 -10.337 -6.139 1.00 80.62 86 LEU A C 1
ATOM 657 O O . LEU A 1 86 ? -5.864 -10.507 -6.945 1.00 80.62 86 LEU A O 1
ATOM 661 N N . GLY A 1 87 ? -4.408 -11.360 -5.475 1.00 79.94 87 GLY A N 1
ATOM 662 C CA . GLY A 1 87 ? -4.975 -12.710 -5.519 1.00 79.94 87 GLY A CA 1
ATOM 663 C C . GLY A 1 87 ? -6.347 -12.772 -4.837 1.00 79.94 87 GLY A C 1
ATOM 664 O O . GLY A 1 87 ? -6.600 -12.021 -3.899 1.00 79.94 87 GLY A O 1
ATOM 665 N N . ILE A 1 88 ? -7.221 -13.682 -5.287 1.00 80.88 88 ILE A N 1
ATOM 666 C CA . ILE A 1 88 ? -8.612 -13.821 -4.804 1.00 80.88 88 ILE A CA 1
ATOM 667 C C . ILE A 1 88 ? -8.681 -13.926 -3.273 1.00 80.88 88 ILE A C 1
ATOM 669 O O . ILE A 1 88 ? -9.469 -13.223 -2.647 1.00 80.88 88 ILE A O 1
ATOM 673 N N . GLU A 1 89 ? -7.825 -14.747 -2.666 1.00 81.56 89 GLU A N 1
ATOM 674 C CA . GLU A 1 89 ? -7.809 -14.935 -1.209 1.00 81.56 89 GLU A CA 1
ATOM 675 C C . GLU A 1 89 ? -7.386 -13.671 -0.454 1.00 81.56 89 GLU A C 1
ATOM 677 O O . GLU A 1 89 ? -7.972 -13.343 0.573 1.00 81.56 89 GLU A O 1
ATOM 682 N N . THR A 1 90 ? -6.437 -12.901 -0.994 1.00 78.88 90 THR A N 1
ATOM 683 C CA . THR A 1 90 ? -6.060 -11.603 -0.420 1.00 78.88 90 THR A CA 1
ATOM 684 C C . THR A 1 90 ? -7.205 -10.603 -0.548 1.00 78.88 90 THR A C 1
ATOM 686 O O . THR A 1 90 ? -7.521 -9.928 0.424 1.00 78.88 90 THR A O 1
ATOM 689 N N . LYS A 1 91 ? -7.883 -10.546 -1.706 1.00 82.69 91 LYS A N 1
ATOM 690 C CA . LYS A 1 91 ? -9.025 -9.638 -1.917 1.00 82.69 91 LYS A CA 1
ATOM 691 C C . LYS A 1 91 ? -10.140 -9.868 -0.896 1.00 82.69 91 LYS A C 1
ATOM 693 O O . LYS A 1 91 ? -10.683 -8.898 -0.382 1.00 82.69 91 LYS A O 1
ATOM 698 N N . LYS A 1 92 ? -10.453 -11.130 -0.572 1.00 85.81 92 LYS A N 1
ATOM 699 C CA . LYS A 1 92 ? -11.492 -11.496 0.414 1.00 85.81 92 LYS A CA 1
ATOM 700 C C . LYS A 1 92 ? -11.225 -10.942 1.817 1.00 85.81 92 LYS A C 1
ATOM 702 O O . LYS A 1 92 ? -12.163 -10.786 2.589 1.00 85.81 92 LYS A O 1
ATOM 707 N N . GLN A 1 93 ? -9.965 -10.670 2.152 1.00 82.44 93 GLN A N 1
ATOM 708 C CA . GLN A 1 93 ? -9.556 -10.154 3.460 1.00 82.44 93 GLN A CA 1
ATOM 709 C C . GLN A 1 93 ? -9.431 -8.623 3.489 1.00 82.44 93 GLN A C 1
ATOM 711 O O . GLN A 1 93 ? -9.092 -8.055 4.526 1.00 82.44 93 GLN A O 1
ATOM 716 N N . CYS A 1 94 ? -9.683 -7.939 2.371 1.00 84.00 94 CYS A N 1
ATOM 717 C CA . CYS A 1 94 ? -9.540 -6.493 2.262 1.00 84.00 94 CYS A CA 1
ATOM 718 C C . CYS A 1 94 ? -10.898 -5.787 2.311 1.00 84.00 94 CYS A C 1
ATOM 720 O O . CYS A 1 94 ? -11.867 -6.221 1.694 1.00 84.00 94 CYS A O 1
ATOM 722 N N . VAL A 1 95 ? -10.937 -4.633 2.980 1.00 87.75 95 VAL A N 1
ATOM 723 C CA . VAL A 1 95 ? -12.073 -3.703 2.954 1.00 87.75 95 VAL A CA 1
ATOM 724 C C . VAL A 1 95 ? -11.574 -2.361 2.438 1.00 87.75 95 VAL A C 1
ATOM 726 O O . VAL A 1 95 ? -10.585 -1.829 2.940 1.00 87.75 95 VAL A O 1
ATOM 729 N N . VAL A 1 96 ? -12.257 -1.811 1.436 1.00 90.75 96 VAL A N 1
ATOM 730 C CA . VAL A 1 96 ? -11.980 -0.459 0.941 1.00 90.75 96 VAL A CA 1
ATOM 731 C C . VAL A 1 96 ? -12.717 0.535 1.829 1.00 90.75 96 VAL A C 1
ATOM 733 O O . VAL A 1 96 ? -13.920 0.400 2.033 1.00 90.75 96 VAL A O 1
ATOM 736 N N . LYS A 1 97 ? -11.994 1.531 2.343 1.00 92.00 97 LYS A N 1
ATOM 737 C CA . LYS A 1 97 ? -12.564 2.655 3.089 1.00 92.00 97 LYS A CA 1
ATOM 738 C C . LYS A 1 97 ? -12.079 3.972 2.508 1.00 92.00 97 LYS A C 1
ATOM 740 O O . LYS A 1 97 ? -10.919 4.097 2.113 1.00 92.00 97 LYS A O 1
ATOM 745 N N . SER A 1 98 ? -12.958 4.962 2.478 1.00 93.44 98 SER A N 1
ATOM 746 C CA . SER A 1 98 ? -12.597 6.350 2.213 1.00 93.44 98 SER A CA 1
ATOM 747 C C . SER A 1 98 ? -11.873 6.967 3.413 1.00 93.44 98 SER A C 1
ATOM 749 O O . SER A 1 98 ? -12.027 6.528 4.554 1.00 93.44 98 SER A O 1
ATOM 751 N N . LYS A 1 99 ? -11.122 8.048 3.169 1.00 91.06 99 LYS A N 1
ATOM 752 C CA . LYS A 1 99 ? -10.471 8.817 4.240 1.00 91.06 99 LYS A CA 1
ATOM 753 C C . LYS A 1 99 ? -11.482 9.291 5.291 1.00 91.06 99 LYS A C 1
ATOM 755 O O . LYS A 1 99 ? -11.230 9.157 6.481 1.00 91.06 99 LYS A O 1
ATOM 760 N N . LYS A 1 100 ? -12.657 9.746 4.842 1.00 93.69 100 LYS A N 1
ATOM 761 C CA . LYS A 1 100 ? -13.744 10.213 5.710 1.00 93.69 100 LYS A CA 1
ATOM 762 C C . LYS A 1 100 ? -14.270 9.109 6.631 1.00 93.69 100 LYS A C 1
ATOM 764 O O . LYS A 1 100 ? -14.531 9.366 7.798 1.00 93.69 100 LYS A O 1
ATOM 769 N N . GLU A 1 101 ? -14.420 7.882 6.132 1.00 93.62 101 GLU A N 1
ATOM 770 C CA . GLU A 1 101 ? -14.838 6.746 6.968 1.00 93.62 101 GLU A CA 1
ATOM 771 C C . GLU A 1 101 ? -13.777 6.376 8.005 1.00 93.62 101 GLU A C 1
ATOM 773 O O . GLU A 1 101 ? -14.119 6.006 9.124 1.00 93.62 101 GLU A O 1
ATOM 778 N N . ILE A 1 102 ? -12.493 6.477 7.655 1.00 91.25 102 ILE A N 1
ATOM 779 C CA . ILE A 1 102 ? -11.394 6.230 8.596 1.00 91.25 102 ILE A CA 1
ATOM 780 C C . ILE A 1 102 ? -11.376 7.303 9.691 1.00 91.25 102 ILE A C 1
ATOM 782 O O . ILE A 1 102 ? -11.278 6.961 10.867 1.00 91.25 102 ILE A O 1
ATOM 786 N N . GLU A 1 103 ? -11.515 8.576 9.315 1.00 90.06 103 GLU A N 1
ATOM 787 C CA . GLU A 1 103 ? -11.617 9.706 10.248 1.00 90.06 103 GLU A CA 1
ATOM 788 C C . GLU A 1 103 ? -12.823 9.537 11.181 1.00 90.06 103 GLU A C 1
ATOM 790 O O . GLU A 1 103 ? -12.676 9.638 12.392 1.00 90.06 103 GLU A O 1
ATOM 795 N N . ALA A 1 104 ? -13.990 9.163 10.651 1.00 91.94 104 ALA A N 1
ATOM 796 C CA . ALA A 1 104 ? -15.179 8.913 11.463 1.00 91.94 104 ALA A CA 1
ATOM 797 C C . ALA A 1 104 ? -14.977 7.783 12.491 1.00 91.94 104 ALA A C 1
ATOM 799 O O . ALA A 1 104 ? -15.441 7.893 13.624 1.00 91.94 104 ALA A O 1
ATOM 800 N N . VAL A 1 105 ? -14.264 6.708 12.127 1.00 89.12 105 VAL A N 1
ATOM 801 C CA . VAL A 1 105 ? -13.905 5.634 13.071 1.00 89.12 105 VAL A CA 1
ATOM 802 C C . VAL A 1 105 ? -12.937 6.142 14.141 1.00 89.12 105 VAL A C 1
ATOM 804 O O . VAL A 1 105 ? -13.065 5.751 15.300 1.00 89.12 105 VAL A O 1
ATOM 807 N N . ALA A 1 106 ? -11.989 7.009 13.775 1.00 85.69 106 ALA A N 1
ATOM 808 C CA . ALA A 1 106 ? -11.058 7.611 14.725 1.00 85.69 106 ALA A CA 1
ATOM 809 C C . ALA A 1 106 ? -11.812 8.454 15.757 1.00 85.69 106 ALA A C 1
ATOM 811 O O . ALA A 1 106 ? -11.725 8.168 16.945 1.00 85.69 106 ALA A O 1
ATOM 812 N N . GLU A 1 107 ? -12.632 9.401 15.300 1.00 87.00 107 GLU A N 1
ATOM 813 C CA . GLU A 1 107 ? -13.441 10.278 16.157 1.00 87.00 107 GLU A CA 1
ATOM 814 C C . GLU A 1 107 ? -14.381 9.490 17.078 1.00 87.00 107 GLU A C 1
ATOM 816 O O . GLU A 1 107 ? -14.490 9.781 18.268 1.00 87.00 107 GLU A O 1
ATOM 821 N N . ALA A 1 108 ? -15.031 8.439 16.568 1.00 85.00 108 ALA A N 1
ATOM 822 C CA . ALA A 1 108 ? -15.880 7.578 17.390 1.00 85.00 108 ALA A CA 1
ATOM 823 C C . ALA A 1 108 ? -15.094 6.831 18.485 1.00 85.00 108 ALA A C 1
ATOM 825 O O . ALA A 1 108 ? -15.640 6.560 19.548 1.00 85.00 108 ALA A O 1
ATOM 826 N N . SER A 1 109 ? -13.816 6.524 18.244 1.00 75.50 109 SER A N 1
ATOM 827 C CA . SER A 1 109 ? -12.952 5.819 19.201 1.00 75.50 109 SER A CA 1
ATOM 828 C C . SER A 1 109 ? -12.448 6.715 20.340 1.00 75.50 109 SER A C 1
ATOM 830 O O . SER A 1 109 ? -12.024 6.190 21.363 1.00 75.50 109 SER A O 1
ATOM 832 N N . PHE A 1 110 ? -12.479 8.043 20.173 1.00 68.00 110 PHE A N 1
ATOM 833 C CA . PHE A 1 110 ? -12.064 9.020 21.192 1.00 68.00 110 PHE A CA 1
ATOM 834 C C . PHE A 1 110 ? -13.218 9.535 22.069 1.00 68.00 110 PHE A C 1
ATOM 836 O O . PHE A 1 110 ? -12.967 10.216 23.057 1.00 68.00 110 PHE A O 1
ATOM 843 N N . ASN A 1 111 ? -14.470 9.227 21.715 1.00 59.34 111 ASN A N 1
ATOM 844 C CA . ASN A 1 111 ? -15.674 9.666 22.433 1.00 59.34 111 ASN A CA 1
ATOM 845 C C . ASN A 1 111 ? -16.240 8.591 23.390 1.00 59.34 111 ASN A C 1
ATOM 847 O O . ASN A 1 111 ? -17.434 8.601 23.694 1.00 59.34 111 ASN A O 1
ATOM 851 N N . ILE A 1 112 ? -15.392 7.660 23.841 1.00 52.19 112 ILE A N 1
ATOM 852 C CA . ILE A 1 112 ? -15.682 6.595 24.819 1.00 52.19 112 ILE A CA 1
ATOM 853 C C . ILE A 1 112 ? -14.698 6.748 25.976 1.00 52.19 112 ILE A C 1
ATOM 855 O O . ILE A 1 112 ? -15.141 6.628 27.139 1.00 52.19 112 ILE A O 1
#

Radius of gyration: 17.42 Å; chains: 1; bounding box: 40×28×56 Å

InterPro domains:
  IPR005380 XS domain [PF03468] (4-84)
  IPR038588 XS domain superfamily [G3DSA:3.30.70.2890] (1-111)

Foldseek 3Di:
DWDKDFFDPVPPGDIDIDFPPDPVRVVVQVVVQVVLVVVCLEPVSVVVVVVVVVVPVPDDDDDDPCVPVDDRHHDHRDAPVCLVRDDPVVNVVDDHDDPVRVVVVVVVVVVD

Sequence (112 aa):
MTNICRGKAANHSTMVVNFSGTFSGLLEAERLHKHYVANKLGRAEFQKFSLNSSMRSSQETQSTPADKGESILYGYLGIAGDLDKLGIETKKQCVVKSKKEIEAVAEASFNI